Protein AF-A0A1N7HCV2-F1 (afdb_monomer_lite)

Sequence (90 aa):
MPPSSPPHPAYGRSRGRRGRSGLVAAALVALSTFAAVTGVVPTTYSAAAAACGTANVAEGRPSSASSAENAASPASAAFDGNTGTRWSSA

pLDDT: mean 73.1, std 19.96, range [43.09, 98.5]

Organism: NCBI:txid58117

Structure (mmCIF, N/CA/C/O backbone):
data_AF-A0A1N7HCV2-F1
#
_entry.id   AF-A0A1N7HCV2-F1
#
loop_
_atom_site.group_PDB
_atom_site.id
_atom_site.type_symbol
_atom_site.label_atom_id
_atom_site.label_alt_id
_atom_site.label_comp_id
_atom_site.label_asym_id
_atom_site.label_entity_id
_atom_site.label_seq_id
_atom_site.pdbx_PDB_ins_code
_atom_site.Cartn_x
_atom_site.Cartn_y
_atom_site.Cartn_z
_atom_site.occupancy
_atom_site.B_iso_or_equiv
_atom_site.auth_seq_id
_atom_site.auth_comp_id
_atom_site.auth_asym_id
_atom_site.auth_atom_id
_atom_site.pdbx_PDB_model_num
ATOM 1 N N . MET A 1 1 ? -5.013 61.521 80.799 1.00 43.09 1 MET A N 1
ATOM 2 C CA . MET A 1 1 ? -6.171 60.823 81.399 1.00 43.09 1 MET A CA 1
ATOM 3 C C . MET A 1 1 ? -6.713 59.836 80.365 1.00 43.09 1 MET A C 1
ATOM 5 O O . MET A 1 1 ? -6.691 60.190 79.192 1.00 43.09 1 MET A O 1
ATOM 9 N N . PRO A 1 2 ? -7.045 58.599 80.777 1.00 64.44 2 PRO A N 1
ATOM 10 C CA . PRO A 1 2 ? -7.296 57.424 79.917 1.00 64.44 2 PRO A CA 1
ATOM 11 C C . PRO A 1 2 ? -8.745 57.480 79.349 1.00 64.44 2 PRO A C 1
ATOM 13 O O . PRO A 1 2 ? -9.464 58.381 79.788 1.00 64.44 2 PRO A O 1
ATOM 16 N N . PRO A 1 3 ? -9.222 56.623 78.405 1.00 55.88 3 PRO A N 1
ATOM 17 C CA . PRO A 1 3 ? -9.538 55.217 78.719 1.00 55.88 3 PRO A CA 1
ATOM 18 C C . PRO A 1 3 ? -9.452 54.160 77.576 1.00 55.88 3 PRO A C 1
ATOM 20 O O . PRO A 1 3 ? -9.777 54.402 76.423 1.00 55.88 3 PRO A O 1
ATOM 23 N N . SER A 1 4 ? -9.122 52.939 78.012 1.00 59.59 4 SER A N 1
ATOM 24 C CA . SER A 1 4 ? -9.805 51.658 77.734 1.00 59.59 4 SER A CA 1
ATOM 25 C C . SER A 1 4 ? -9.701 50.915 76.385 1.00 59.59 4 SER A C 1
ATOM 27 O O . SER A 1 4 ? -10.141 51.357 75.332 1.00 59.59 4 SER A O 1
ATOM 29 N N . SER A 1 5 ? -9.207 49.680 76.544 1.00 59.59 5 SER A N 1
ATOM 30 C CA . SER A 1 5 ? -9.117 48.486 75.687 1.00 59.59 5 SER A CA 1
ATOM 31 C C . SER A 1 5 ? -10.383 48.092 74.903 1.00 59.59 5 SER A C 1
ATOM 33 O O . SER A 1 5 ? -11.493 48.453 75.293 1.00 59.59 5 SER A O 1
ATOM 35 N N . PRO A 1 6 ? -10.245 47.209 73.891 1.00 71.00 6 PRO A N 1
ATOM 36 C CA . PRO A 1 6 ? -10.553 45.790 74.147 1.00 71.00 6 PRO A CA 1
ATOM 37 C C . PRO A 1 6 ? -9.554 44.761 73.549 1.00 71.00 6 PRO A C 1
ATOM 39 O O . PRO A 1 6 ? -8.814 45.068 72.616 1.00 71.00 6 PRO A O 1
ATOM 42 N N . PRO A 1 7 ? -9.526 43.519 74.082 1.00 65.25 7 PRO A N 1
ATOM 43 C CA . PRO A 1 7 ? -8.710 42.410 73.576 1.00 65.25 7 PRO A CA 1
ATOM 44 C C . PRO A 1 7 ? -9.270 41.807 72.276 1.00 65.25 7 PRO A C 1
ATOM 46 O O . PRO A 1 7 ? -10.470 41.558 72.158 1.00 65.25 7 PRO A O 1
ATOM 49 N N . HIS A 1 8 ? -8.388 41.510 71.316 1.00 59.19 8 HIS A N 1
ATOM 50 C CA . HIS A 1 8 ? -8.749 40.778 70.102 1.00 59.19 8 HIS A CA 1
ATOM 51 C C . HIS A 1 8 ? -8.801 39.259 70.350 1.00 59.19 8 HIS A C 1
ATOM 53 O O . HIS A 1 8 ? -7.970 38.721 71.086 1.00 59.19 8 HIS A O 1
ATOM 59 N N . PRO A 1 9 ? -9.763 38.558 69.727 1.00 62.75 9 PRO A N 1
ATOM 60 C CA . PRO A 1 9 ? -10.033 37.147 69.968 1.00 62.75 9 PRO A CA 1
ATOM 61 C C . PRO A 1 9 ? -8.859 36.239 69.586 1.00 62.75 9 PRO A C 1
ATOM 63 O O . PRO A 1 9 ? -8.188 36.429 68.570 1.00 62.75 9 PRO A O 1
ATOM 66 N N . ALA A 1 10 ? -8.659 35.202 70.400 1.00 60.12 10 ALA A N 1
ATOM 67 C CA . ALA A 1 10 ? -7.743 34.107 70.132 1.00 60.12 10 ALA A CA 1
ATOM 68 C C . ALA A 1 10 ? -8.191 33.341 68.879 1.00 60.12 10 ALA A C 1
ATOM 70 O O . ALA A 1 10 ? -9.124 32.538 68.914 1.00 60.12 10 ALA A O 1
ATOM 71 N N . TYR A 1 11 ? -7.501 33.560 67.762 1.00 60.59 11 TYR A N 1
ATOM 72 C CA . TYR A 1 11 ? -7.660 32.715 66.586 1.00 60.59 11 TYR A CA 1
ATOM 73 C C . TYR A 1 11 ? -6.913 31.402 66.802 1.00 60.59 11 TYR A C 1
ATOM 75 O O . TYR A 1 11 ? -5.705 31.292 66.578 1.00 60.59 11 TYR A O 1
ATOM 83 N N . GLY A 1 12 ? -7.663 30.384 67.219 1.00 56.03 12 GLY A N 1
ATOM 84 C CA . GLY A 1 12 ? -7.239 28.996 67.153 1.00 56.03 12 GLY A CA 1
ATOM 85 C C . GLY A 1 12 ? -6.911 28.622 65.710 1.00 56.03 12 GLY A C 1
ATOM 86 O O . GLY A 1 12 ? -7.797 28.382 64.895 1.00 56.03 12 GLY A O 1
ATOM 87 N N . ARG A 1 13 ? -5.620 28.545 65.382 1.00 57.34 13 ARG A N 1
ATOM 88 C CA . ARG A 1 13 ? -5.167 27.821 64.193 1.00 57.34 13 ARG A CA 1
ATOM 89 C C . ARG A 1 13 ? -4.891 26.384 64.593 1.00 57.34 13 ARG A C 1
ATOM 91 O O . ARG A 1 13 ? -3.767 26.007 64.918 1.00 57.34 13 ARG A O 1
ATOM 98 N N . SER A 1 14 ? -5.953 25.593 64.542 1.00 53.44 14 SER A N 1
ATOM 99 C CA . SER A 1 14 ? -5.921 24.139 64.455 1.00 53.44 14 SER A CA 1
ATOM 100 C C . SER A 1 14 ? -5.034 23.718 63.275 1.00 53.44 14 SER A C 1
ATOM 102 O O . SER A 1 14 ? -5.432 23.672 62.111 1.00 53.44 14 SER A O 1
ATOM 104 N N . ARG A 1 15 ? -3.769 23.435 63.590 1.00 59.00 15 ARG A N 1
ATOM 105 C CA . ARG A 1 15 ? -2.848 22.695 62.733 1.00 59.00 15 ARG A CA 1
ATOM 106 C C . ARG A 1 15 ? -3.237 21.222 62.802 1.00 59.00 15 ARG A C 1
ATOM 108 O O . ARG A 1 15 ? -3.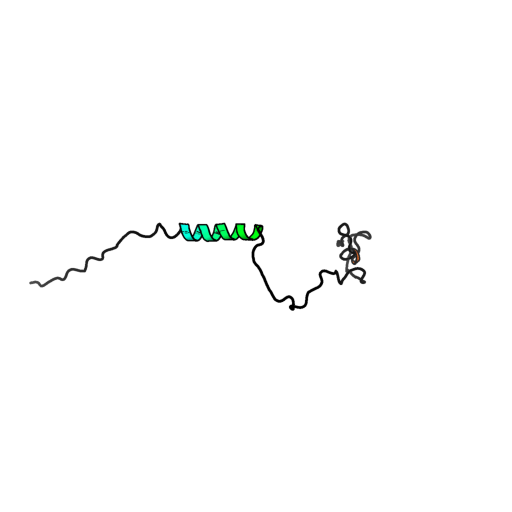250 20.647 63.881 1.00 59.00 15 ARG A O 1
ATOM 115 N N . GLY A 1 16 ? -3.472 20.606 61.649 1.00 58.22 16 GLY A N 1
ATOM 116 C CA . GLY A 1 16 ? -3.384 19.152 61.527 1.00 58.22 16 GLY A CA 1
A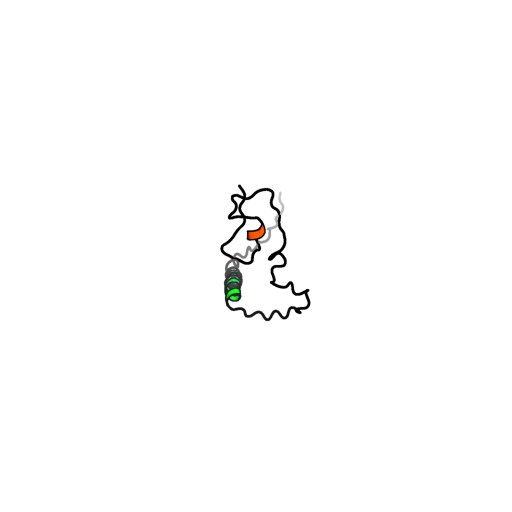TOM 117 C C . GLY A 1 16 ? -4.582 18.501 60.863 1.00 58.22 16 GLY A C 1
ATOM 118 O O . GLY A 1 16 ? -5.505 18.073 61.541 1.00 58.22 16 GLY A O 1
ATOM 119 N N . ARG A 1 17 ? -4.515 18.366 59.532 1.00 56.84 17 ARG A N 1
ATOM 120 C CA . ARG A 1 17 ? -5.078 17.234 58.763 1.00 56.84 17 ARG A CA 1
ATOM 121 C C . ARG A 1 17 ? -4.700 17.342 57.274 1.00 56.84 17 ARG A C 1
ATOM 123 O O . ARG A 1 17 ? -5.541 17.254 56.396 1.00 56.84 17 ARG A O 1
ATOM 130 N N . ARG A 1 18 ? -3.411 17.542 56.967 1.00 56.69 18 ARG A N 1
ATOM 131 C CA . ARG A 1 18 ? -2.877 17.560 55.583 1.00 56.69 18 ARG A CA 1
ATOM 132 C C . ARG A 1 18 ? -1.984 16.350 55.272 1.00 56.69 18 ARG A C 1
ATOM 134 O O . ARG A 1 18 ? -0.927 16.514 54.687 1.00 56.69 18 ARG A O 1
ATOM 141 N N . GLY A 1 19 ? -2.353 15.148 55.717 1.00 55.38 19 GLY A N 1
ATOM 142 C CA . GLY A 1 19 ? -1.446 13.992 55.600 1.00 55.38 19 GLY A CA 1
ATOM 143 C C . GLY A 1 19 ? -2.069 12.649 55.239 1.00 55.38 19 GLY A C 1
ATOM 144 O O . GLY A 1 19 ? -1.338 11.675 55.163 1.00 55.38 19 GLY A O 1
ATOM 145 N N . ARG A 1 20 ? -3.392 12.545 55.050 1.00 55.66 20 ARG A N 1
ATOM 146 C CA . ARG A 1 20 ? -4.045 11.229 54.871 1.00 55.66 20 ARG A CA 1
ATOM 147 C C . ARG A 1 20 ? -4.840 11.068 53.573 1.00 55.66 20 ARG A C 1
ATOM 149 O O . ARG A 1 20 ? -5.115 9.942 53.187 1.00 55.66 20 ARG A O 1
ATOM 156 N N . SER A 1 21 ? -5.146 12.156 52.866 1.00 51.53 21 SER A N 1
ATOM 157 C CA . SER A 1 21 ? -5.964 12.109 51.641 1.00 51.53 21 SER A CA 1
ATOM 158 C C . SER A 1 21 ? -5.164 11.891 50.350 1.00 51.53 21 SER A C 1
ATOM 160 O O . SER A 1 21 ? -5.757 11.612 49.316 1.00 51.53 21 SER A O 1
ATOM 162 N N . GLY A 1 22 ? -3.829 11.993 50.385 1.00 54.53 22 GLY A N 1
ATOM 163 C CA . GLY A 1 22 ? -2.984 11.811 49.194 1.00 54.53 22 GLY A CA 1
ATOM 164 C C . GLY A 1 22 ? -2.783 10.349 48.777 1.00 54.53 22 GLY A C 1
ATOM 165 O O . GLY A 1 22 ? -2.546 10.073 47.608 1.00 54.53 22 GLY A O 1
ATOM 166 N N . LEU A 1 23 ? -2.918 9.401 49.711 1.00 55.28 23 LEU A N 1
ATOM 167 C CA . LEU A 1 23 ? -2.655 7.982 49.442 1.00 55.28 23 LEU A CA 1
ATOM 168 C C . LEU A 1 23 ? -3.837 7.251 48.788 1.00 55.28 23 LEU A C 1
ATOM 170 O O . LEU A 1 23 ? -3.626 6.262 48.097 1.00 55.28 23 LEU A O 1
ATOM 174 N N . VAL A 1 24 ? -5.067 7.755 48.934 1.00 51.22 24 VAL A N 1
ATOM 175 C CA . VAL A 1 24 ? -6.250 7.149 48.292 1.00 51.22 24 VAL A CA 1
ATOM 176 C C . VAL A 1 24 ? -6.326 7.522 46.805 1.00 51.22 24 VAL A C 1
ATOM 178 O O . VAL A 1 24 ? -6.680 6.689 45.977 1.00 51.22 24 VAL A O 1
ATOM 181 N N . ALA A 1 25 ? -5.918 8.742 46.439 1.00 48.34 25 ALA A N 1
ATOM 182 C CA . ALA A 1 25 ? -5.902 9.187 45.044 1.00 48.34 25 ALA A CA 1
ATOM 183 C C . ALA A 1 25 ? -4.820 8.479 44.203 1.00 48.34 25 ALA A C 1
ATOM 185 O O . ALA A 1 25 ? -5.067 8.144 43.047 1.00 48.34 25 ALA A O 1
ATOM 186 N N . ALA A 1 26 ? -3.647 8.189 44.780 1.00 50.06 26 ALA A N 1
ATOM 187 C CA . ALA A 1 26 ? -2.573 7.485 44.073 1.00 50.06 26 ALA A CA 1
ATOM 188 C C . ALA A 1 26 ? -2.910 6.007 43.781 1.00 50.06 26 ALA A C 1
ATOM 190 O O . ALA A 1 26 ? -2.534 5.486 42.732 1.00 50.06 26 ALA A O 1
ATOM 191 N N . ALA A 1 27 ? -3.666 5.343 44.664 1.00 51.03 27 ALA A N 1
ATOM 192 C CA . ALA A 1 27 ? -4.069 3.948 44.474 1.00 51.03 27 ALA A CA 1
ATOM 193 C C . ALA A 1 27 ? -5.106 3.767 43.346 1.00 51.03 27 ALA A C 1
ATOM 195 O O . ALA A 1 27 ? -5.055 2.775 42.622 1.00 51.03 27 ALA A O 1
ATOM 196 N N . LEU A 1 28 ? -6.008 4.736 43.141 1.00 49.88 28 LEU A N 1
ATOM 197 C CA . LEU A 1 28 ? -7.020 4.677 42.074 1.00 49.88 28 LEU A CA 1
ATOM 198 C C . LEU A 1 28 ? -6.434 4.950 40.677 1.00 49.88 28 LEU A C 1
ATOM 200 O O . LEU A 1 28 ? -6.896 4.366 39.700 1.00 49.88 28 LEU A O 1
ATOM 204 N N . VAL A 1 29 ? -5.376 5.762 40.578 1.00 53.88 29 VAL A N 1
ATOM 205 C CA . VAL A 1 29 ? -4.659 5.990 39.309 1.00 53.88 29 VAL A CA 1
ATOM 206 C C . VAL A 1 29 ? -3.790 4.782 38.942 1.00 53.88 29 VAL A C 1
ATOM 208 O O . VAL A 1 29 ? -3.794 4.362 37.788 1.00 53.88 29 VAL A O 1
ATOM 211 N N . ALA A 1 30 ? -3.118 4.150 39.908 1.00 51.28 30 ALA A N 1
ATOM 212 C CA . ALA A 1 30 ? -2.294 2.966 39.640 1.00 51.28 30 ALA A CA 1
ATOM 213 C C . ALA A 1 30 ? -3.116 1.706 39.295 1.00 51.28 30 ALA A C 1
ATOM 215 O O . ALA A 1 30 ? -2.650 0.861 38.536 1.00 51.28 30 ALA A O 1
ATOM 216 N N . LEU A 1 31 ? -4.353 1.580 39.791 1.00 49.69 31 LEU A N 1
ATOM 217 C CA . LEU A 1 31 ? -5.234 0.465 39.416 1.00 49.69 31 LEU A CA 1
ATOM 218 C C . LEU A 1 31 ? -5.808 0.623 37.993 1.00 49.69 31 LEU A C 1
ATOM 220 O O . LEU A 1 31 ? -6.101 -0.368 37.322 1.00 49.69 31 LEU A O 1
ATOM 224 N N . SER A 1 32 ? -5.920 1.862 37.504 1.00 50.81 32 SER A N 1
ATOM 225 C CA . SER A 1 32 ? -6.495 2.164 36.187 1.00 50.81 32 SER A CA 1
ATOM 226 C C . SER A 1 32 ? -5.601 1.789 34.997 1.00 50.81 32 SER A C 1
ATOM 228 O O . SER A 1 32 ? -6.112 1.568 33.903 1.00 50.81 32 SER A O 1
ATOM 230 N N . THR A 1 33 ? -4.289 1.624 35.191 1.00 52.31 33 THR A N 1
ATOM 231 C CA . THR A 1 33 ? -3.377 1.159 34.130 1.00 52.31 33 THR A CA 1
ATOM 232 C C . THR A 1 33 ? -3.305 -0.369 34.013 1.00 52.31 33 THR A C 1
ATOM 234 O O . THR A 1 33 ? -2.952 -0.870 32.950 1.00 52.31 33 THR A O 1
ATOM 237 N N . PHE A 1 34 ? -3.692 -1.131 35.047 1.00 45.31 34 PHE A N 1
ATOM 238 C CA . PHE A 1 34 ? -3.678 -2.604 35.005 1.00 45.31 34 PHE A CA 1
ATOM 239 C C . PHE A 1 34 ? -4.971 -3.208 34.429 1.00 45.31 34 PHE A C 1
ATOM 241 O O . PHE A 1 34 ? -4.940 -4.260 33.794 1.00 45.31 34 PHE A O 1
ATOM 248 N N . ALA A 1 35 ? -6.112 -2.527 34.577 1.00 49.53 35 ALA A N 1
ATOM 249 C CA . ALA A 1 35 ? -7.395 -2.989 34.035 1.00 49.53 35 ALA A CA 1
ATOM 250 C C . ALA A 1 35 ? -7.466 -2.97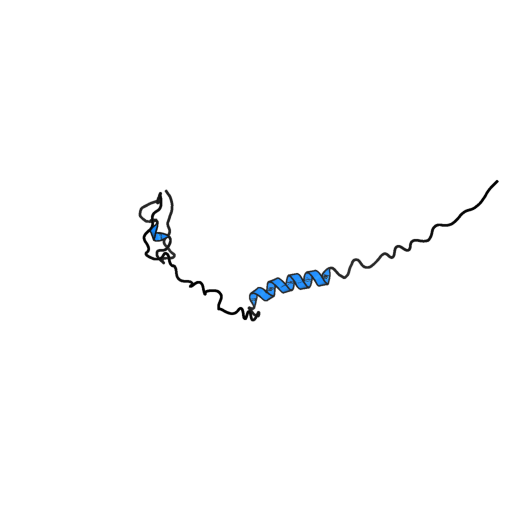0 32.492 1.00 49.53 35 ALA A C 1
ATOM 252 O O . ALA A 1 35 ? -8.295 -3.664 31.907 1.00 49.53 35 ALA A O 1
ATOM 253 N N . ALA A 1 36 ? -6.578 -2.231 31.817 1.00 47.62 36 ALA A N 1
ATOM 254 C CA . ALA A 1 36 ? -6.472 -2.248 30.356 1.00 47.62 36 ALA A CA 1
ATOM 255 C C . ALA A 1 36 ? -5.822 -3.537 29.804 1.00 47.62 36 ALA A C 1
ATOM 257 O O . ALA A 1 36 ? -5.944 -3.811 28.614 1.00 47.62 36 ALA A O 1
ATOM 258 N N . VAL A 1 37 ? -5.160 -4.345 30.646 1.00 53.47 37 VAL A N 1
ATOM 259 C CA . VAL A 1 37 ? -4.464 -5.579 30.227 1.00 53.47 37 VAL A CA 1
ATOM 260 C C . VAL A 1 37 ? -5.370 -6.822 30.294 1.00 53.47 37 VAL A C 1
ATOM 262 O O . VAL A 1 37 ? -5.090 -7.809 29.621 1.00 53.47 37 VAL A O 1
ATOM 265 N N . THR A 1 38 ? -6.481 -6.796 31.041 1.00 57.22 38 THR A N 1
ATOM 266 C CA . THR A 1 38 ? -7.331 -7.988 31.271 1.00 57.22 38 THR A CA 1
ATOM 267 C C . THR A 1 38 ? -8.694 -7.977 30.572 1.00 57.22 38 THR A C 1
ATOM 269 O O . THR A 1 38 ? -9.448 -8.932 30.725 1.00 57.22 38 THR A O 1
ATOM 272 N N . GLY A 1 39 ? -9.019 -6.963 29.762 1.00 54.69 39 GLY A N 1
ATOM 273 C CA . GLY A 1 39 ? -10.119 -7.045 28.786 1.00 54.69 39 GLY A CA 1
ATOM 274 C C . GLY A 1 39 ? -11.541 -7.227 29.343 1.00 54.69 39 GLY A C 1
ATOM 275 O O . GLY A 1 39 ? -12.420 -7.649 28.598 1.00 54.69 39 GLY A O 1
ATOM 276 N N . VAL A 1 40 ? -11.817 -6.910 30.613 1.00 60.31 40 VAL A N 1
ATOM 277 C CA . VAL A 1 40 ? -13.178 -7.018 31.178 1.00 60.31 40 VAL A CA 1
ATOM 278 C C . VAL A 1 40 ? -13.835 -5.641 31.266 1.00 60.31 40 VAL A C 1
ATOM 280 O O . VAL A 1 40 ? -13.959 -5.053 32.337 1.00 60.31 40 VAL A O 1
ATOM 283 N N . VAL A 1 41 ? -14.290 -5.129 30.123 1.00 58.34 41 VAL A N 1
ATOM 284 C CA . VAL A 1 41 ? -15.372 -4.135 30.074 1.00 58.34 41 VAL A CA 1
ATOM 285 C C . VAL A 1 41 ? -16.389 -4.641 29.050 1.00 58.34 41 VAL A C 1
ATOM 287 O O . VAL A 1 41 ? -16.047 -4.720 27.871 1.00 58.34 41 VAL A O 1
ATOM 290 N N . PRO A 1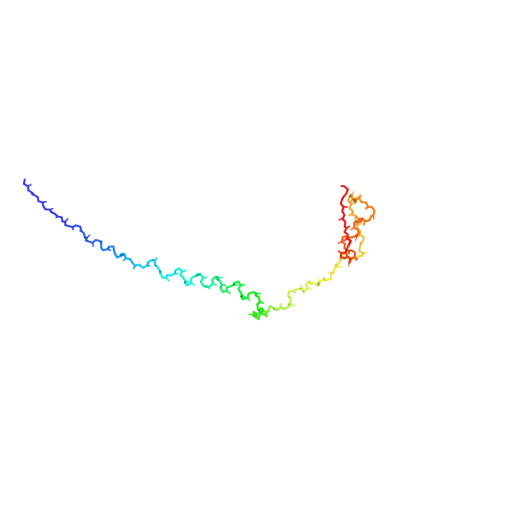 42 ? -17.622 -5.013 29.444 1.00 58.34 42 PRO A N 1
ATOM 291 C CA . PRO A 1 42 ? -18.659 -5.355 28.484 1.00 58.34 42 PRO A CA 1
ATOM 292 C C . PRO A 1 42 ? -19.145 -4.062 27.832 1.00 58.34 42 PRO A C 1
ATOM 294 O O . PRO A 1 42 ? -20.019 -3.358 28.333 1.00 58.34 42 PRO A O 1
ATOM 297 N N . THR A 1 43 ? -18.531 -3.723 26.710 1.00 61.38 43 THR A N 1
ATOM 298 C CA . THR A 1 43 ? -18.931 -2.614 25.862 1.00 61.38 43 THR A CA 1
ATOM 299 C C . THR A 1 43 ? -19.984 -3.105 24.874 1.00 61.38 43 THR A C 1
ATOM 301 O O . THR A 1 43 ? -19.708 -3.363 23.707 1.00 61.38 43 THR A O 1
ATOM 304 N N . THR A 1 44 ? -21.236 -3.235 25.319 1.00 59.75 44 THR A N 1
ATOM 305 C CA . THR A 1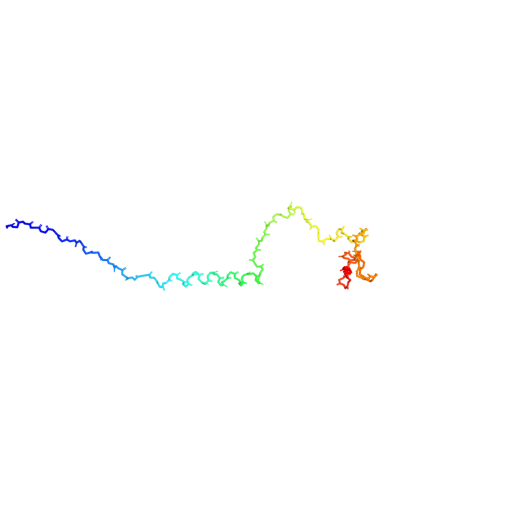 44 ? -22.372 -3.360 24.392 1.00 59.75 44 THR A CA 1
ATOM 306 C C . THR A 1 44 ? -22.649 -1.999 23.754 1.00 59.75 44 THR A C 1
ATOM 308 O O . THR A 1 44 ? -23.679 -1.370 24.001 1.00 59.75 44 THR A O 1
ATOM 311 N N . TYR A 1 45 ? -21.703 -1.503 22.959 1.00 59.19 45 TYR A N 1
ATOM 312 C CA . TYR A 1 45 ? -21.988 -0.455 21.993 1.00 59.19 45 TYR A CA 1
ATOM 313 C C . TYR A 1 45 ? -22.725 -1.131 20.843 1.00 59.19 45 TYR A C 1
ATOM 315 O O . TYR A 1 45 ? -22.199 -2.044 20.210 1.00 59.19 45 TYR A O 1
ATOM 323 N N . SER A 1 46 ? -23.976 -0.729 20.625 1.00 59.72 46 SER A N 1
ATOM 324 C CA . SER A 1 46 ? -24.781 -1.184 19.495 1.00 59.72 46 SER A CA 1
ATOM 325 C C . SER A 1 46 ? -23.958 -1.077 18.206 1.00 59.72 46 SER A C 1
ATOM 327 O O . SER A 1 46 ? -23.551 0.017 17.813 1.00 59.72 46 SER A O 1
ATOM 329 N N . ALA A 1 47 ? -23.695 -2.218 17.567 1.00 59.38 47 ALA A N 1
ATOM 330 C CA . ALA A 1 47 ? -22.844 -2.372 16.384 1.00 59.38 47 ALA A CA 1
ATOM 331 C C . ALA A 1 47 ? -23.488 -1.831 15.089 1.00 59.38 47 ALA A C 1
ATOM 333 O O . ALA A 1 47 ? -23.266 -2.361 14.004 1.00 59.38 47 ALA A O 1
ATOM 334 N N . ALA A 1 48 ? -24.322 -0.795 15.202 1.00 56.41 48 ALA A N 1
ATOM 335 C CA . ALA A 1 48 ? -25.015 -0.155 14.087 1.00 56.41 48 ALA A CA 1
ATOM 336 C C . ALA A 1 48 ? -24.440 1.229 13.731 1.00 56.41 48 ALA A C 1
ATOM 338 O O . ALA A 1 48 ? -24.983 1.917 12.870 1.00 56.41 48 ALA A O 1
ATOM 339 N N . ALA A 1 49 ? -23.324 1.642 14.344 1.00 59.91 49 ALA A N 1
ATOM 340 C CA . ALA A 1 49 ? -22.427 2.579 13.676 1.00 59.91 49 ALA A CA 1
ATOM 341 C C . ALA A 1 49 ? -21.883 1.839 12.451 1.00 59.91 49 ALA A C 1
ATOM 343 O O . ALA A 1 49 ? -21.310 0.769 12.638 1.00 59.91 49 ALA A O 1
ATOM 344 N N . ALA A 1 50 ? -22.141 2.346 11.238 1.00 60.50 50 ALA A N 1
ATOM 345 C CA . ALA A 1 50 ? -21.729 1.740 9.971 1.00 60.50 50 ALA A CA 1
ATOM 346 C C . ALA A 1 50 ? -20.384 1.026 10.139 1.00 60.50 50 ALA A C 1
ATOM 348 O O . ALA A 1 50 ? -19.368 1.681 10.375 1.00 60.50 50 ALA A O 1
ATOM 349 N N . ALA A 1 51 ? -20.412 -0.310 10.133 1.00 67.56 51 ALA A N 1
ATOM 350 C CA . ALA A 1 51 ? -19.218 -1.099 10.363 1.00 67.56 51 ALA A CA 1
ATOM 351 C C . ALA A 1 51 ? -18.256 -0.772 9.222 1.00 67.56 51 ALA A C 1
ATOM 353 O O . ALA A 1 51 ? -18.451 -1.213 8.089 1.00 67.56 51 ALA A O 1
ATOM 354 N N . CYS A 1 52 ? -17.266 0.075 9.499 1.00 73.44 52 CYS A N 1
ATOM 355 C CA . CYS A 1 52 ? -16.202 0.339 8.554 1.00 73.44 52 CYS A CA 1
ATOM 356 C C . CYS A 1 52 ? -15.492 -1.000 8.357 1.00 73.44 52 CYS A C 1
ATOM 358 O O . CYS A 1 52 ? -14.925 -1.550 9.303 1.00 73.44 52 CYS A O 1
ATOM 360 N N . GLY A 1 53 ? -15.623 -1.577 7.162 1.00 80.94 53 GLY A N 1
ATOM 361 C CA . GLY A 1 53 ? -14.942 -2.819 6.833 1.00 80.94 53 GLY A CA 1
ATOM 362 C C . GLY A 1 53 ? -13.435 -2.629 6.988 1.00 80.94 53 GLY A C 1
ATOM 363 O O . GLY A 1 53 ? -12.901 -1.571 6.674 1.00 80.94 53 GLY A O 1
ATOM 364 N N . THR A 1 54 ? -12.733 -3.660 7.447 1.00 85.75 54 THR A N 1
ATOM 365 C CA . THR A 1 54 ? -11.264 -3.646 7.559 1.00 85.75 54 THR A CA 1
ATOM 366 C C . THR A 1 54 ? -10.560 -3.827 6.209 1.00 85.75 54 THR A C 1
ATOM 368 O O . THR A 1 54 ? -9.335 -3.885 6.152 1.00 85.75 54 THR A O 1
ATOM 371 N N . ALA A 1 55 ? -11.323 -3.953 5.120 1.00 91.94 55 ALA A N 1
ATOM 372 C CA . ALA A 1 55 ? -10.808 -4.202 3.784 1.00 91.94 55 ALA A CA 1
ATOM 373 C C . ALA A 1 55 ? -10.097 -2.973 3.202 1.00 91.94 55 ALA A C 1
ATOM 375 O O . ALA A 1 55 ? -10.584 -1.844 3.296 1.00 91.94 55 ALA A O 1
ATOM 376 N N . ASN A 1 56 ? -8.980 -3.208 2.515 1.00 92.56 56 ASN A N 1
ATOM 377 C CA . ASN A 1 56 ? -8.274 -2.168 1.783 1.00 92.56 56 ASN A CA 1
ATOM 378 C C . ASN A 1 56 ? -9.023 -1.814 0.485 1.00 92.56 56 ASN A C 1
ATOM 380 O O . ASN A 1 56 ? -8.948 -2.504 -0.535 1.00 92.56 56 ASN A O 1
ATOM 384 N N . VAL A 1 57 ? -9.738 -0.691 0.502 1.00 94.69 57 VAL A N 1
ATOM 385 C CA . VAL A 1 57 ? -10.456 -0.180 -0.674 1.00 94.69 57 VAL A CA 1
ATOM 386 C C . VAL A 1 57 ? -9.543 0.455 -1.729 1.00 94.69 57 VAL A C 1
ATOM 388 O O . VAL A 1 57 ? -10.055 0.897 -2.752 1.00 94.69 57 VAL A O 1
ATOM 391 N N . ALA A 1 58 ? -8.227 0.514 -1.508 1.00 95.75 58 ALA A N 1
ATOM 392 C CA . ALA A 1 58 ? -7.237 0.995 -2.474 1.00 95.75 58 ALA A CA 1
ATOM 393 C C . ALA A 1 58 ? -6.528 -0.151 -3.233 1.00 95.75 58 ALA A C 1
ATOM 395 O O . ALA A 1 58 ? -5.945 0.083 -4.288 1.00 95.75 58 ALA A O 1
ATOM 396 N N . GLU A 1 59 ? -6.629 -1.400 -2.770 1.00 96.75 59 GLU A N 1
ATOM 397 C CA . GLU A 1 59 ? -5.862 -2.531 -3.311 1.00 96.75 59 GLU A CA 1
ATOM 398 C C . GLU A 1 59 ? -6.121 -2.820 -4.793 1.00 96.75 59 GLU A C 1
ATOM 400 O O . GLU A 1 59 ? -7.265 -2.987 -5.214 1.00 96.75 59 GLU A O 1
ATOM 405 N N . GLY A 1 60 ? -5.061 -2.847 -5.602 1.00 94.50 60 GLY A N 1
ATOM 406 C CA . GLY A 1 60 ? -5.156 -3.068 -7.048 1.00 94.50 60 GLY A CA 1
ATOM 407 C C . GLY A 1 60 ? -5.798 -1.922 -7.843 1.00 94.50 60 GLY A C 1
ATOM 408 O O . GLY A 1 60 ? -6.044 -2.087 -9.039 1.00 94.50 60 GLY A O 1
ATOM 409 N N . ARG A 1 61 ? -6.080 -0.761 -7.230 1.00 96.56 61 ARG A N 1
ATOM 410 C CA . ARG A 1 61 ? -6.575 0.414 -7.968 1.00 96.56 61 ARG A CA 1
ATOM 411 C C . ARG A 1 61 ? -5.416 1.187 -8.624 1.00 96.56 61 ARG A C 1
ATOM 413 O O . ARG A 1 61 ? -4.289 1.138 -8.131 1.00 96.56 61 ARG A O 1
ATOM 420 N N . PRO A 1 62 ? -5.674 1.922 -9.726 1.00 96.56 62 PRO A N 1
ATOM 421 C CA . PRO A 1 62 ? -4.677 2.787 -10.351 1.00 96.56 62 PRO A CA 1
ATOM 422 C C . PRO A 1 62 ? -4.145 3.860 -9.400 1.00 96.56 62 PRO A C 1
ATOM 424 O O . PRO A 1 62 ? -4.883 4.385 -8.566 1.00 96.56 62 PRO A O 1
ATOM 427 N N . SER A 1 63 ? -2.882 4.244 -9.584 1.00 96.62 63 SER A N 1
ATOM 428 C CA . SER A 1 63 ? -2.235 5.248 -8.740 1.00 96.62 63 SER A CA 1
ATOM 429 C C . SER A 1 63 ? -1.195 6.066 -9.469 1.00 96.62 63 SER A C 1
ATOM 431 O O . SER A 1 63 ? -0.513 5.552 -10.354 1.00 96.62 63 SER A O 1
ATOM 433 N N . SER A 1 64 ? -1.028 7.305 -9.024 1.00 97.25 64 SER A N 1
ATOM 434 C CA . SER A 1 64 ? -0.020 8.224 -9.529 1.00 97.25 64 SER A CA 1
ATOM 435 C C . SER A 1 64 ? 0.709 8.890 -8.365 1.00 97.25 64 SER A C 1
ATOM 437 O O . SER A 1 64 ? 0.101 9.180 -7.335 1.00 97.25 64 SER A O 1
ATOM 439 N N . ALA A 1 65 ? 2.003 9.134 -8.542 1.00 97.50 65 ALA A N 1
ATOM 440 C CA . ALA A 1 65 ? 2.840 9.930 -7.655 1.00 97.50 65 ALA A CA 1
ATOM 441 C C . ALA A 1 65 ? 3.754 10.800 -8.521 1.00 97.50 65 ALA A C 1
ATOM 443 O O . ALA A 1 65 ? 4.177 10.370 -9.594 1.00 97.50 65 ALA A O 1
ATOM 444 N N . SER A 1 66 ? 4.073 12.012 -8.063 1.00 98.00 66 SER A N 1
ATOM 445 C CA . SER A 1 66 ? 4.928 12.933 -8.827 1.00 98.00 66 SER A CA 1
ATOM 446 C C . SER A 1 66 ? 6.354 12.411 -9.015 1.00 98.00 66 SER A C 1
ATOM 448 O O . SER A 1 66 ? 7.013 12.785 -9.980 1.00 98.00 66 SER A O 1
ATOM 450 N N . SER A 1 67 ? 6.808 11.543 -8.106 1.00 96.19 67 SER A N 1
ATOM 451 C CA . SER A 1 67 ? 8.139 10.944 -8.118 1.00 96.19 67 SER A CA 1
ATOM 452 C C . SER A 1 67 ? 8.101 9.526 -7.551 1.00 96.19 67 SER A C 1
ATOM 454 O O . SER A 1 67 ? 7.242 9.183 -6.733 1.00 96.19 67 SER A O 1
ATOM 456 N N . ALA A 1 68 ? 9.082 8.726 -7.948 1.00 97.62 68 ALA A N 1
ATOM 457 C CA . ALA A 1 68 ? 9.421 7.460 -7.320 1.00 97.62 68 ALA A CA 1
ATOM 458 C C . ALA A 1 68 ? 10.947 7.349 -7.256 1.00 97.62 68 ALA A C 1
ATOM 460 O O . ALA A 1 68 ? 11.613 7.725 -8.219 1.00 97.62 68 ALA A O 1
ATOM 461 N N . GLU A 1 69 ? 11.484 6.838 -6.147 1.00 97.75 69 GLU A N 1
ATOM 462 C CA . GLU A 1 69 ? 12.931 6.655 -5.938 1.00 97.75 69 GLU A CA 1
ATOM 463 C C . GLU A 1 69 ? 13.562 5.844 -7.070 1.00 97.75 69 GLU A C 1
ATOM 465 O O . GLU A 1 69 ? 14.628 6.167 -7.588 1.00 97.75 69 GLU A O 1
ATOM 470 N N . ASN A 1 70 ? 12.883 4.762 -7.443 1.00 96.56 70 ASN A N 1
ATOM 471 C CA . ASN A 1 70 ? 13.281 3.839 -8.490 1.00 96.56 70 ASN A CA 1
ATOM 472 C C . ASN A 1 70 ? 12.080 2.959 -8.890 1.00 96.56 70 ASN A C 1
ATOM 474 O O . ASN A 1 70 ? 11.034 2.967 -8.238 1.00 96.56 70 ASN A O 1
ATOM 478 N N . ALA A 1 71 ? 12.239 2.170 -9.956 1.00 95.06 71 ALA A N 1
ATOM 479 C CA . ALA A 1 71 ? 11.176 1.316 -10.494 1.00 95.06 71 ALA A CA 1
ATOM 480 C C . ALA A 1 71 ? 10.695 0.210 -9.531 1.00 95.06 71 ALA A C 1
ATOM 482 O O . ALA A 1 71 ? 9.601 -0.312 -9.732 1.00 95.06 71 ALA A O 1
ATOM 483 N N . ALA A 1 72 ? 11.478 -0.145 -8.503 1.00 96.12 72 ALA A N 1
ATOM 484 C CA . ALA A 1 72 ? 11.081 -1.130 -7.496 1.00 96.12 72 ALA A CA 1
ATOM 485 C C . ALA A 1 72 ? 10.209 -0.535 -6.373 1.00 96.12 72 ALA A C 1
ATOM 487 O O . ALA A 1 72 ? 9.624 -1.296 -5.606 1.00 96.12 72 ALA A O 1
ATOM 488 N N . SER A 1 73 ? 10.063 0.795 -6.316 1.00 97.25 73 SER A N 1
ATOM 489 C CA . SER A 1 73 ? 9.227 1.501 -5.334 1.00 97.25 73 SER A CA 1
ATOM 490 C C . SER A 1 73 ? 8.093 2.311 -5.996 1.00 97.25 73 SER A C 1
ATOM 492 O O . SER A 1 73 ? 7.977 3.516 -5.744 1.00 97.25 73 SER A O 1
ATOM 494 N N . PRO A 1 74 ? 7.262 1.718 -6.880 1.00 97.38 74 PRO A N 1
ATOM 495 C CA . PRO A 1 74 ? 6.211 2.445 -7.593 1.00 97.38 74 PRO A CA 1
ATOM 496 C C . PRO A 1 74 ? 5.079 2.891 -6.654 1.00 97.38 74 PRO A C 1
ATOM 498 O O . PRO A 1 74 ? 4.888 2.332 -5.578 1.00 97.38 74 PRO A O 1
ATOM 501 N N . ALA A 1 75 ? 4.258 3.854 -7.085 1.00 98.19 75 ALA A N 1
ATOM 502 C CA . ALA A 1 75 ? 3.111 4.334 -6.302 1.00 98.19 75 ALA A CA 1
ATOM 503 C C . ALA A 1 75 ? 2.108 3.219 -5.938 1.00 98.19 75 ALA A C 1
ATOM 505 O O . ALA A 1 75 ? 1.538 3.230 -4.848 1.00 98.19 75 ALA A O 1
ATOM 506 N N . SER A 1 76 ? 1.940 2.221 -6.814 1.00 97.38 76 SER A N 1
ATOM 507 C CA . SER A 1 76 ? 1.042 1.083 -6.586 1.00 97.38 76 SER A CA 1
ATOM 508 C C . SER A 1 76 ? 1.486 0.188 -5.431 1.00 97.38 76 SER A C 1
ATOM 510 O O . SER A 1 76 ? 0.647 -0.472 -4.826 1.00 97.38 76 SER A O 1
ATOM 512 N N . ALA A 1 77 ? 2.777 0.202 -5.085 1.00 97.69 77 ALA A N 1
ATOM 513 C CA . ALA A 1 77 ? 3.330 -0.584 -3.985 1.00 97.69 77 ALA A CA 1
ATOM 514 C C . ALA A 1 77 ? 2.877 -0.098 -2.596 1.00 97.69 77 ALA A C 1
ATOM 516 O O . ALA A 1 77 ? 3.161 -0.745 -1.598 1.00 97.69 77 ALA A O 1
ATOM 517 N N . ALA A 1 78 ? 2.192 1.046 -2.493 1.00 97.56 78 ALA A N 1
ATOM 518 C CA . ALA A 1 78 ? 1.689 1.549 -1.214 1.00 97.56 78 ALA A CA 1
ATOM 519 C C . ALA A 1 78 ? 0.449 0.791 -0.697 1.00 97.56 78 ALA A C 1
ATOM 521 O O . ALA A 1 78 ? 0.137 0.863 0.491 1.00 97.56 78 ALA A O 1
ATOM 522 N N . PHE A 1 79 ? -0.285 0.105 -1.575 1.00 97.31 79 PHE A N 1
ATOM 523 C CA . PHE A 1 79 ? -1.538 -0.583 -1.235 1.00 97.31 79 PHE A CA 1
ATOM 524 C C . PHE A 1 79 ? -1.713 -1.884 -2.028 1.00 97.31 79 PHE A C 1
ATOM 526 O O . PHE A 1 79 ? -2.836 -2.332 -2.211 1.00 97.31 79 PHE A O 1
ATOM 533 N N . ASP A 1 80 ? -0.634 -2.513 -2.488 1.00 96.31 80 ASP A N 1
ATOM 534 C CA . ASP A 1 80 ? -0.669 -3.769 -3.257 1.00 96.31 80 ASP A CA 1
ATOM 535 C C . ASP A 1 80 ? -0.982 -5.027 -2.414 1.00 96.31 80 ASP A C 1
ATOM 537 O O . ASP A 1 80 ? -1.027 -6.129 -2.955 1.00 96.31 80 ASP A O 1
ATOM 541 N N . GLY A 1 81 ? -1.193 -4.875 -1.103 1.00 95.88 81 GLY A N 1
ATOM 542 C CA . GLY A 1 81 ? -1.477 -5.979 -0.181 1.00 95.88 81 GLY A CA 1
ATOM 543 C C . GLY A 1 81 ? -0.230 -6.737 0.293 1.00 95.88 81 GLY A C 1
ATOM 544 O O . GLY A 1 81 ? -0.349 -7.655 1.107 1.00 95.88 81 GLY A O 1
ATOM 545 N N . ASN A 1 82 ? 0.966 -6.348 -0.154 1.00 95.94 82 ASN A N 1
ATOM 546 C CA . ASN A 1 82 ? 2.225 -6.942 0.273 1.00 95.94 82 ASN A CA 1
ATOM 547 C C . ASN A 1 82 ? 2.896 -6.069 1.347 1.00 95.94 82 ASN A C 1
ATOM 549 O O . ASN A 1 82 ? 3.211 -4.904 1.143 1.00 95.94 82 ASN A O 1
ATOM 553 N N . THR A 1 83 ? 3.155 -6.644 2.521 1.00 95.56 83 THR A N 1
ATOM 554 C CA . THR A 1 83 ? 3.761 -5.917 3.651 1.00 95.56 83 THR A CA 1
ATOM 555 C C . THR A 1 83 ? 5.269 -5.687 3.505 1.00 95.56 83 THR A C 1
ATOM 557 O O . THR A 1 83 ? 5.862 -4.993 4.332 1.00 95.56 83 THR A O 1
ATOM 560 N N . GLY A 1 84 ? 5.901 -6.274 2.485 1.00 97.38 84 GLY A N 1
ATOM 561 C CA . GLY A 1 84 ? 7.322 -6.111 2.174 1.00 97.38 84 GLY A CA 1
ATOM 562 C C . GLY A 1 84 ? 7.625 -5.055 1.110 1.00 97.38 84 GLY A C 1
ATOM 563 O O . GLY A 1 84 ? 8.794 -4.720 0.914 1.00 97.38 84 GLY A O 1
ATOM 564 N N . THR A 1 85 ? 6.614 -4.534 0.417 1.00 96.62 85 THR A N 1
ATOM 565 C CA . THR A 1 85 ? 6.764 -3.505 -0.619 1.00 96.62 85 THR A CA 1
ATOM 566 C C . THR A 1 85 ? 6.340 -2.141 -0.084 1.00 96.62 85 THR A C 1
ATOM 568 O O . THR A 1 85 ? 5.600 -2.019 0.892 1.00 96.62 85 THR A O 1
ATOM 571 N N . ARG A 1 86 ? 6.896 -1.081 -0.677 1.00 97.75 86 ARG A N 1
ATOM 572 C CA . ARG A 1 86 ? 6.542 0.298 -0.338 1.00 97.75 86 ARG A CA 1
ATOM 573 C C . ARG A 1 86 ? 6.813 1.231 -1.505 1.00 97.75 86 ARG A C 1
ATOM 575 O O . ARG A 1 86 ? 7.704 0.986 -2.315 1.00 97.75 86 ARG A O 1
ATOM 582 N N . TRP A 1 87 ? 6.097 2.344 -1.525 1.00 98.50 87 TRP A N 1
ATOM 583 C CA . TRP A 1 87 ? 6.500 3.508 -2.303 1.00 98.50 87 TRP A CA 1
ATOM 584 C C . TRP A 1 87 ? 7.600 4.294 -1.566 1.00 98.50 87 TRP A C 1
ATOM 586 O O . TRP A 1 87 ? 7.601 4.373 -0.335 1.00 98.50 87 TRP A O 1
ATOM 596 N N . SER A 1 88 ? 8.503 4.899 -2.336 1.00 97.75 88 SER A N 1
ATOM 597 C CA . SER A 1 88 ? 9.510 5.867 -1.882 1.00 97.75 88 SER A CA 1
ATOM 598 C C . SER A 1 88 ? 9.628 6.984 -2.921 1.00 97.75 88 SER A C 1
ATOM 600 O O . SER A 1 88 ? 9.492 6.7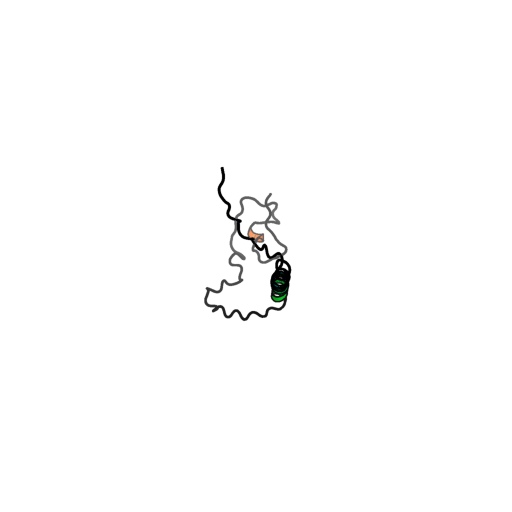19 -4.116 1.00 97.75 88 SER A O 1
ATOM 602 N N . SER A 1 89 ? 9.956 8.204 -2.494 1.00 96.69 89 SER A N 1
ATOM 603 C CA . SER A 1 89 ? 10.317 9.315 -3.392 1.00 96.69 89 SER A CA 1
ATOM 604 C C . SER A 1 89 ? 11.792 9.279 -3.797 1.00 96.69 89 SER A C 1
ATOM 606 O O . SER A 1 89 ? 12.614 8.745 -3.057 1.00 96.69 89 SER A O 1
ATOM 608 N N . ALA A 1 90 ? 12.100 9.882 -4.950 1.00 90.75 90 ALA A N 1
ATOM 609 C CA . ALA A 1 90 ? 13.467 10.206 -5.368 1.00 90.75 90 ALA A CA 1
ATOM 610 C C . ALA A 1 90 ? 14.088 11.323 -4.526 1.00 90.75 90 ALA A C 1
ATOM 612 O O . ALA A 1 90 ? 13.311 12.163 -4.010 1.00 90.75 90 ALA A O 1
#

Radius of gyration: 34.61 Å; chains: 1; bounding box: 38×69×92 Å

Secondary structure (DSSP, 8-state):
------PPP---------SSSHHHHHHHHHHHTTTTTS--------TTS----SS-TTTT-----S--SSTTS-GGGGSSS-TT------

Foldseek 3Di:
DDDDDDDDDDPDPPDDDPPDPPVVVVVVVVVVVVVVVPPPDPPPPPPPPPPPDPDDPCAPPDDDDPAFPDPQQGRNQCRPPDPPHHTDGD

InterPro domains:
  IPR008979 Galactose-binding-like domain superfamily [SSF49785] (52-89)